Protein AF-A0A645GK42-F1 (afdb_monomer_lite)

pLDDT: mean 88.82, std 11.34, range [47.28, 97.38]

Radius of gyration: 13.2 Å; chains: 1; bounding box: 23×14×40 Å

Foldseek 3Di:
DPVCQQCVLVVLLVVLVVLVVVCVVVVDPDCVSVVSSVVSNVVSPVSNVVSVVVVD

Secondary structure (DSSP, 8-state):
--HHHHTHHHHHHHHHHHHHHHHHHTT---HHHHHHHHHHHHHHHHHHHHHHHH--

Structure (mmCIF, N/CA/C/O backbone):
data_AF-A0A645GK42-F1
#
_entry.id   AF-A0A645GK42-F1
#
loop_
_atom_site.group_PDB
_atom_site.id
_atom_site.type_symbol
_atom_site.label_atom_id
_atom_site.label_alt_id
_atom_site.label_comp_id
_atom_site.label_asym_id
_atom_site.label_entity_id
_atom_site.label_seq_id
_atom_site.pdbx_PDB_ins_code
_atom_site.Cartn_x
_atom_site.Cartn_y
_atom_site.Cartn_z
_atom_site.occupancy
_atom_site.B_iso_or_equiv
_atom_site.auth_seq_id
_atom_site.auth_comp_id
_atom_site.auth_asym_id
_atom_site.auth_atom_id
_atom_site.pdbx_PDB_model_num
ATOM 1 N N . MET A 1 1 ? -0.803 0.562 23.553 1.00 59.56 1 MET A N 1
ATOM 2 C CA . MET A 1 1 ? -0.682 -0.037 22.203 1.00 59.56 1 MET A CA 1
ATOM 3 C C . MET A 1 1 ? 0.297 0.814 21.417 1.00 59.56 1 MET A C 1
ATOM 5 O O . MET A 1 1 ? 0.115 2.024 21.410 1.00 59.56 1 MET A O 1
ATOM 9 N N . ASN A 1 2 ? 1.335 0.229 20.816 1.00 73.44 2 ASN A N 1
ATOM 10 C CA . ASN A 1 2 ? 2.306 0.992 20.024 1.00 73.44 2 ASN A CA 1
ATOM 11 C C . ASN A 1 2 ? 1.567 1.800 18.942 1.00 73.44 2 ASN A C 1
ATOM 13 O O . ASN A 1 2 ? 0.755 1.230 18.214 1.00 73.44 2 ASN A O 1
ATOM 17 N N . ASN A 1 3 ? 1.840 3.106 18.832 1.00 78.25 3 ASN A N 1
ATOM 18 C CA . ASN A 1 3 ? 1.180 4.002 17.864 1.00 78.25 3 ASN A CA 1
ATOM 19 C C . ASN A 1 3 ? 1.289 3.494 16.416 1.00 78.25 3 ASN A C 1
ATOM 21 O O . ASN A 1 3 ? 0.383 3.700 15.613 1.00 78.25 3 ASN A O 1
ATOM 25 N N . LEU A 1 4 ? 2.357 2.750 16.116 1.00 78.25 4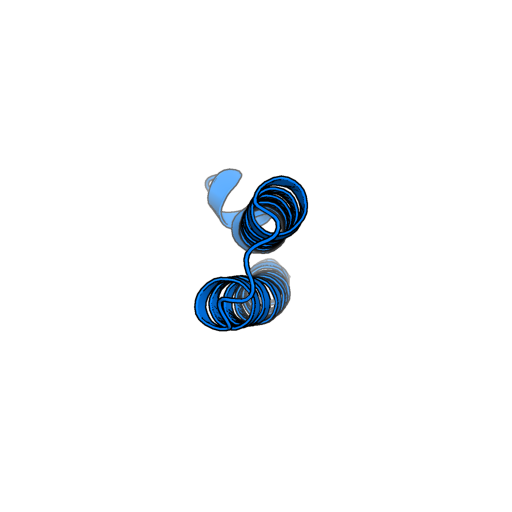 LEU A N 1
ATOM 26 C CA . LEU A 1 4 ? 2.557 2.067 14.839 1.00 78.25 4 LEU A CA 1
ATOM 27 C C . LEU A 1 4 ? 1.431 1.079 14.517 1.00 78.25 4 LEU A C 1
ATOM 29 O O . LEU A 1 4 ? 0.943 1.043 13.394 1.00 78.25 4 LEU A O 1
ATOM 33 N N . LEU A 1 5 ? 0.979 0.312 15.511 1.00 81.69 5 LEU A N 1
ATOM 34 C CA . LEU A 1 5 ? -0.076 -0.679 15.323 1.00 81.69 5 LEU A CA 1
ATOM 35 C C . LEU A 1 5 ? -1.436 -0.009 15.110 1.00 81.69 5 LEU A C 1
ATOM 37 O O . LEU A 1 5 ? -2.245 -0.509 14.342 1.00 81.69 5 LEU A O 1
ATOM 41 N N . LYS A 1 6 ? -1.675 1.144 15.746 1.00 82.94 6 LYS A N 1
ATOM 42 C CA . LYS A 1 6 ? -2.906 1.929 15.565 1.00 82.94 6 L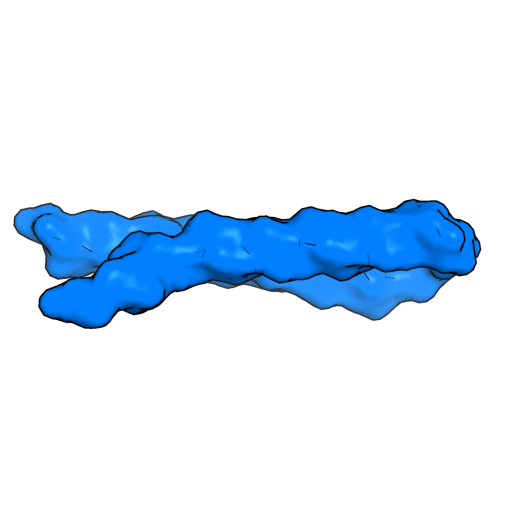YS A CA 1
ATOM 43 C C . LYS A 1 6 ? -2.998 2.542 14.162 1.00 82.94 6 LYS A C 1
ATOM 45 O O . LYS A 1 6 ? -4.087 2.635 13.602 1.00 82.94 6 LYS A O 1
ATOM 50 N N . ASN A 1 7 ? -1.852 2.886 13.575 1.00 89.06 7 ASN A N 1
ATOM 51 C CA . ASN A 1 7 ? -1.761 3.535 12.266 1.00 89.06 7 ASN A CA 1
ATOM 52 C C . ASN A 1 7 ? -1.370 2.573 11.130 1.00 89.06 7 ASN A C 1
ATOM 54 O O . ASN A 1 7 ? -1.083 3.020 10.021 1.00 89.06 7 ASN A O 1
ATOM 58 N N . LEU A 1 8 ? -1.377 1.259 11.372 1.00 90.44 8 LEU A N 1
ATOM 59 C CA . LEU A 1 8 ? -0.879 0.268 10.415 1.00 90.44 8 LEU A CA 1
ATOM 60 C C . LEU A 1 8 ? -1.671 0.250 9.097 1.00 90.44 8 LEU A C 1
ATOM 62 O O . LEU A 1 8 ? -1.079 0.121 8.031 1.00 90.44 8 LEU A O 1
ATOM 66 N N . GLY A 1 9 ? -2.995 0.424 9.159 1.00 92.12 9 GLY A N 1
ATOM 67 C CA . GLY A 1 9 ? -3.847 0.478 7.966 1.00 92.12 9 GLY A CA 1
ATOM 68 C C . GLY A 1 9 ? -3.484 1.626 7.010 1.00 92.12 9 GLY A C 1
ATO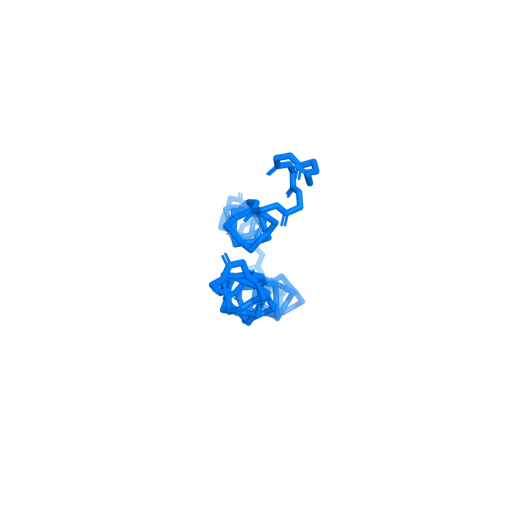M 69 O O . GLY A 1 9 ? -3.161 1.365 5.851 1.00 92.12 9 GLY A O 1
ATOM 70 N N . PRO A 1 10 ? -3.450 2.886 7.487 1.00 92.88 10 PRO A N 1
ATOM 71 C CA . PRO A 1 10 ? -2.958 4.018 6.701 1.00 92.88 10 PRO A CA 1
ATOM 72 C C . PRO A 1 10 ? -1.527 3.837 6.173 1.00 92.88 10 PRO A C 1
ATOM 74 O O . PRO A 1 10 ? -1.254 4.185 5.027 1.00 92.88 10 PRO A O 1
ATOM 77 N N . ILE A 1 11 ? -0.621 3.257 6.970 1.00 94.44 11 ILE A N 1
ATOM 78 C CA . ILE A 1 11 ? 0.762 2.985 6.542 1.00 94.44 11 ILE A CA 1
ATOM 79 C C . ILE A 1 11 ? 0.789 2.004 5.362 1.00 94.44 11 ILE A C 1
ATOM 81 O O . ILE A 1 11 ? 1.477 2.255 4.377 1.00 94.44 11 ILE A O 1
ATOM 85 N N . LEU A 1 12 ? 0.016 0.916 5.421 1.00 94.25 12 LEU A N 1
ATOM 86 C CA . LEU A 1 12 ? -0.083 -0.063 4.332 1.00 94.25 12 LEU A CA 1
ATOM 87 C C . LEU A 1 12 ? -0.597 0.568 3.031 1.00 94.25 12 LEU A C 1
ATOM 89 O O . LEU A 1 12 ? -0.064 0.280 1.959 1.00 94.25 12 LEU A O 1
ATOM 93 N N . ILE A 1 13 ? -1.583 1.466 3.124 1.00 95.56 13 ILE A N 1
ATOM 94 C CA . ILE A 1 13 ? -2.095 2.205 1.962 1.00 95.56 13 ILE A CA 1
ATOM 95 C C . ILE A 1 13 ? -0.995 3.090 1.364 1.00 95.56 13 ILE A C 1
ATOM 97 O O . ILE A 1 13 ? -0.794 3.066 0.152 1.00 95.56 13 ILE A O 1
ATOM 101 N N . LEU A 1 14 ? -0.237 3.819 2.193 1.00 96.06 14 LEU A N 1
ATOM 102 C CA . LEU A 1 14 ? 0.871 4.657 1.718 1.00 96.06 14 LEU A CA 1
ATOM 103 C C . LEU A 1 14 ? 1.946 3.846 0.986 1.00 96.06 14 LEU A C 1
ATOM 105 O O . LEU A 1 14 ? 2.437 4.288 -0.048 1.00 96.06 14 LEU A O 1
ATOM 109 N N . VAL A 1 15 ? 2.275 2.644 1.466 1.00 95.81 15 VAL A N 1
ATOM 110 C CA . VAL A 1 15 ? 3.211 1.750 0.764 1.00 95.81 15 VAL A CA 1
ATOM 111 C C . VAL A 1 15 ? 2.661 1.353 -0.611 1.00 95.81 15 VAL A C 1
ATOM 113 O O . VAL A 1 15 ? 3.399 1.388 -1.594 1.00 95.81 15 VAL A O 1
ATOM 116 N N . GLY A 1 16 ? 1.363 1.051 -0.712 1.00 95.75 16 GLY A N 1
ATOM 117 C CA . GLY A 1 16 ? 0.700 0.800 -1.997 1.00 95.75 16 GLY A CA 1
ATOM 118 C C . GLY A 1 16 ? 0.803 1.988 -2.963 1.00 95.75 16 GLY A C 1
ATOM 119 O O . GLY A 1 16 ? 1.099 1.797 -4.141 1.00 95.75 16 GLY A O 1
ATOM 120 N N . VAL A 1 17 ? 0.647 3.218 -2.465 1.00 97.00 17 VAL A N 1
ATOM 121 C CA . VAL A 1 17 ? 0.808 4.447 -3.265 1.00 97.00 17 VAL A CA 1
ATOM 122 C C . VAL A 1 17 ? 2.240 4.598 -3.782 1.00 97.00 17 VAL A C 1
ATOM 124 O O . VAL A 1 17 ? 2.431 4.927 -4.950 1.00 97.00 17 VAL A O 1
ATOM 127 N N . VAL A 1 18 ? 3.252 4.314 -2.958 1.00 97.38 18 VAL A N 1
ATOM 128 C CA . VAL A 1 18 ? 4.661 4.364 -3.387 1.00 97.38 18 VAL A CA 1
ATOM 129 C C . VAL A 1 18 ? 4.932 3.359 -4.510 1.00 97.38 18 VAL A C 1
ATOM 131 O O . VAL A 1 18 ? 5.616 3.693 -5.473 1.00 97.38 18 VAL A O 1
ATOM 134 N N . ILE A 1 19 ? 4.356 2.156 -4.441 1.00 95.44 19 ILE A N 1
ATOM 135 C CA . ILE A 1 19 ? 4.491 1.147 -5.503 1.00 95.44 19 ILE A CA 1
ATOM 136 C C . ILE A 1 19 ? 3.859 1.636 -6.812 1.00 95.44 19 ILE A C 1
ATOM 138 O O . ILE A 1 19 ? 4.459 1.467 -7.873 1.00 95.44 19 ILE A O 1
ATOM 142 N N . LEU A 1 20 ? 2.693 2.288 -6.751 1.00 95.69 20 LEU A N 1
ATOM 143 C CA . LEU A 1 20 ? 2.067 2.896 -7.932 1.00 95.69 20 LEU A CA 1
ATOM 144 C C . LEU A 1 20 ? 2.895 4.052 -8.498 1.00 95.69 20 LEU A C 1
ATOM 146 O O . LEU A 1 20 ? 2.992 4.194 -9.714 1.00 95.69 20 LEU A O 1
ATOM 150 N N . ALA A 1 21 ? 3.524 4.853 -7.637 1.00 96.44 21 ALA A N 1
ATOM 151 C CA . ALA A 1 21 ? 4.428 5.907 -8.079 1.00 96.44 21 ALA A CA 1
ATOM 152 C C . ALA A 1 21 ? 5.635 5.316 -8.825 1.00 96.44 21 ALA A C 1
ATOM 154 O O . ALA A 1 21 ? 5.954 5.767 -9.921 1.00 96.44 21 ALA A O 1
ATOM 155 N N . VAL A 1 22 ? 6.263 4.265 -8.285 1.00 95.19 22 VAL A N 1
ATOM 156 C CA . VAL A 1 22 ? 7.360 3.556 -8.966 1.00 95.19 22 VAL A CA 1
ATOM 157 C C . VAL A 1 22 ? 6.892 2.982 -10.301 1.00 95.19 22 VAL A C 1
ATOM 159 O O . VAL A 1 22 ? 7.578 3.156 -11.303 1.00 95.19 2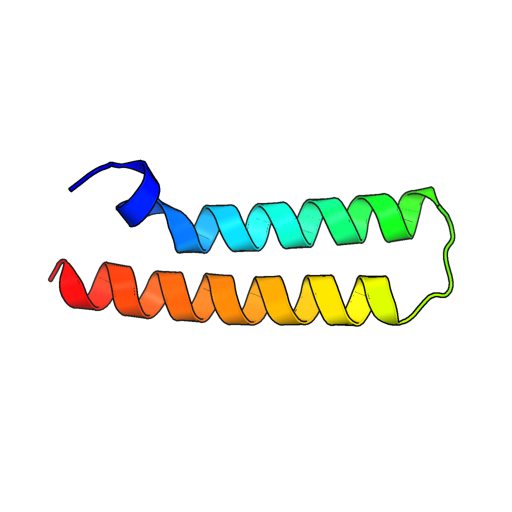2 VAL A O 1
ATOM 162 N N . TYR A 1 23 ? 5.722 2.343 -10.342 1.00 94.94 23 TYR A N 1
ATOM 163 C CA . TYR A 1 23 ? 5.129 1.833 -11.581 1.00 94.94 23 TYR A CA 1
ATOM 164 C C . TYR A 1 23 ? 4.990 2.930 -12.647 1.00 94.94 23 TYR A C 1
ATOM 166 O O . TYR A 1 23 ? 5.399 2.727 -13.787 1.00 94.94 23 TYR A O 1
ATOM 174 N N . PHE A 1 24 ? 4.494 4.107 -12.253 1.00 94.44 24 PHE A N 1
ATOM 175 C CA . PHE A 1 24 ? 4.341 5.257 -13.141 1.00 94.44 24 PHE A CA 1
ATOM 176 C C . PHE A 1 24 ? 5.688 5.788 -13.651 1.00 94.44 24 PHE A C 1
ATOM 178 O O . PHE A 1 24 ? 5.872 5.933 -14.854 1.00 94.44 24 PHE A O 1
ATOM 185 N N . PHE A 1 25 ? 6.656 6.029 -12.761 1.00 95.38 25 PHE A N 1
ATOM 186 C CA . PHE A 1 25 ? 7.961 6.587 -13.144 1.00 95.38 25 PHE A CA 1
ATOM 187 C C . PHE A 1 25 ? 8.862 5.611 -13.908 1.00 95.38 25 PHE A C 1
ATOM 189 O O . PHE A 1 25 ? 9.808 6.042 -14.560 1.00 95.38 25 PHE A O 1
ATOM 196 N N . THR A 1 26 ? 8.601 4.308 -13.815 1.00 93.38 26 THR A N 1
ATOM 197 C CA . THR A 1 26 ? 9.351 3.281 -14.557 1.00 93.38 26 THR A CA 1
ATOM 198 C C . THR A 1 26 ? 8.721 2.929 -15.901 1.00 93.38 26 THR A C 1
ATOM 200 O O . THR A 1 26 ? 9.274 2.087 -16.604 1.00 93.38 26 THR A O 1
ATOM 203 N N . GLU A 1 27 ? 7.572 3.529 -16.244 1.00 88.31 27 GLU A N 1
ATOM 204 C CA . GLU A 1 27 ? 6.777 3.205 -17.441 1.00 88.31 27 GLU A CA 1
ATOM 205 C C . GLU A 1 27 ? 6.560 1.688 -17.610 1.00 88.31 27 GLU A C 1
ATOM 207 O O . GLU A 1 27 ? 6.517 1.136 -18.712 1.00 88.31 27 GLU A O 1
ATOM 212 N N . SER A 1 28 ? 6.460 0.976 -16.484 1.00 85.44 28 SER A N 1
ATOM 213 C CA . SER A 1 28 ? 6.347 -0.475 -16.487 1.00 85.44 28 SER A CA 1
ATOM 214 C C . SER A 1 28 ? 4.964 -0.895 -16.981 1.00 85.44 28 SER A C 1
ATOM 216 O O . SER A 1 28 ? 3.956 -0.332 -16.579 1.00 85.44 28 SER A O 1
ATOM 218 N N . ASN A 1 29 ? 4.883 -1.955 -17.788 1.00 89.00 29 ASN A N 1
ATOM 219 C CA . ASN A 1 29 ? 3.613 -2.620 -18.123 1.00 89.00 29 ASN A CA 1
ATOM 220 C C . ASN A 1 29 ? 3.388 -3.899 -17.300 1.00 89.00 29 ASN A C 1
ATOM 222 O O . ASN A 1 29 ? 2.597 -4.767 -17.663 1.00 89.00 29 ASN A O 1
ATOM 226 N N . SER A 1 30 ? 4.110 -4.053 -16.187 1.00 92.00 30 SER A N 1
ATOM 227 C CA . SER A 1 30 ? 4.003 -5.245 -15.354 1.00 92.00 30 SER A CA 1
ATOM 228 C C . SER A 1 30 ? 2.791 -5.179 -14.424 1.00 92.00 30 SER A C 1
ATOM 230 O O . SER A 1 30 ? 2.730 -4.382 -13.484 1.00 92.00 30 SER A O 1
ATOM 232 N N . ASN A 1 31 ? 1.860 -6.110 -14.639 1.00 94.19 31 ASN A N 1
ATOM 233 C CA . ASN A 1 31 ? 0.673 -6.298 -13.803 1.00 94.19 31 ASN A CA 1
ATOM 234 C C . ASN A 1 31 ? 1.015 -6.636 -12.344 1.00 94.19 31 ASN A C 1
ATOM 236 O O . ASN A 1 31 ? 0.188 -6.414 -11.463 1.00 94.19 31 ASN A O 1
ATOM 240 N N . ASN A 1 32 ? 2.226 -7.126 -12.055 1.00 94.69 32 ASN A N 1
ATOM 241 C CA . ASN A 1 32 ? 2.636 -7.418 -10.681 1.00 94.69 32 ASN A CA 1
ATOM 242 C C . ASN A 1 32 ? 2.653 -6.161 -9.800 1.00 94.69 32 ASN A C 1
ATOM 244 O O . ASN A 1 32 ? 2.280 -6.243 -8.628 1.00 94.69 32 ASN A O 1
ATOM 248 N N . TYR A 1 33 ? 3.044 -4.998 -10.335 1.00 94.00 33 TYR A N 1
ATOM 249 C CA . TYR A 1 33 ? 3.017 -3.748 -9.567 1.00 94.00 33 TYR A CA 1
ATOM 250 C C . TYR A 1 33 ? 1.584 -3.331 -9.237 1.00 94.00 33 TYR A C 1
ATOM 252 O O . TYR A 1 33 ? 1.278 -3.010 -8.092 1.00 94.00 33 TYR A O 1
ATOM 260 N N . LEU A 1 34 ? 0.688 -3.412 -10.222 1.00 95.19 34 LEU A N 1
ATOM 261 C CA . LEU A 1 34 ? -0.724 -3.069 -10.051 1.00 95.19 34 LEU A CA 1
ATOM 262 C C . LEU A 1 34 ? -1.418 -4.008 -9.057 1.00 95.19 34 LEU A C 1
ATOM 264 O O . LEU A 1 34 ? -2.121 -3.547 -8.159 1.00 95.19 34 LEU A O 1
ATOM 268 N N . ILE A 1 35 ? -1.180 -5.319 -9.172 1.00 97.12 35 ILE A N 1
ATOM 269 C CA . ILE A 1 35 ? -1.753 -6.323 -8.268 1.00 97.12 35 ILE A CA 1
ATOM 270 C C . ILE A 1 35 ? -1.219 -6.126 -6.848 1.00 97.12 35 ILE A C 1
ATOM 272 O O . ILE A 1 35 ? -2.007 -6.085 -5.906 1.00 97.12 35 ILE A O 1
ATOM 276 N N . SER A 1 36 ? 0.097 -5.974 -6.674 1.00 95.69 36 SER A N 1
ATOM 277 C CA . SER A 1 36 ? 0.689 -5.791 -5.342 1.00 95.69 36 SER A CA 1
ATOM 278 C C . SER A 1 36 ? 0.202 -4.510 -4.661 1.00 95.69 36 SER A C 1
ATOM 280 O O . SER A 1 36 ? -0.183 -4.557 -3.491 1.00 95.69 36 SER A O 1
ATOM 282 N N . ALA A 1 37 ? 0.122 -3.392 -5.390 1.00 95.50 37 ALA A N 1
ATOM 283 C CA . ALA A 1 37 ? -0.448 -2.150 -4.878 1.00 95.50 37 ALA A CA 1
ATOM 284 C C . ALA A 1 37 ? -1.937 -2.294 -4.524 1.00 95.50 37 ALA A C 1
ATOM 286 O O . ALA A 1 37 ? -2.361 -1.852 -3.455 1.00 95.50 37 ALA A O 1
ATOM 287 N N . GLY A 1 38 ? -2.724 -2.948 -5.384 1.00 96.12 38 GLY A N 1
ATOM 288 C CA . GLY A 1 38 ? -4.143 -3.202 -5.140 1.00 96.12 38 GLY A CA 1
ATOM 289 C C . GLY A 1 38 ? -4.373 -4.046 -3.885 1.00 96.12 38 GLY A C 1
ATOM 290 O O . GLY A 1 38 ? -5.171 -3.673 -3.025 1.00 96.12 38 GLY A O 1
ATOM 291 N N . VAL A 1 39 ? -3.619 -5.138 -3.728 1.00 97.06 39 VAL A N 1
ATOM 292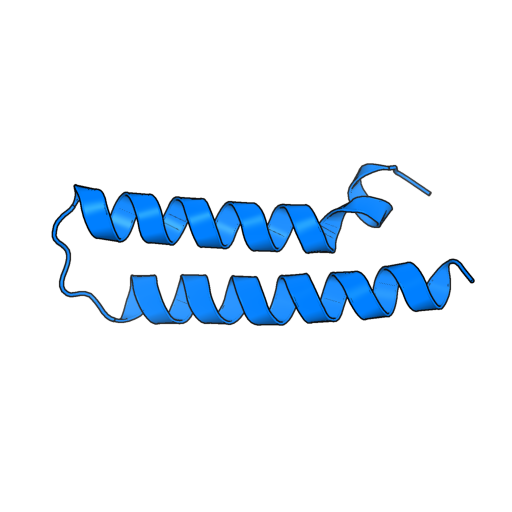 C CA . VAL A 1 39 ? -3.675 -6.001 -2.539 1.00 97.06 39 VAL A CA 1
ATOM 293 C C . VAL A 1 39 ? -3.307 -5.219 -1.278 1.00 97.06 39 VAL A C 1
ATOM 295 O O . VAL A 1 39 ? -4.018 -5.316 -0.279 1.00 97.06 39 VAL A O 1
ATOM 298 N N . LEU A 1 40 ? -2.250 -4.402 -1.315 1.00 96.31 40 LEU A N 1
ATOM 299 C CA . LEU A 1 40 ? -1.843 -3.575 -0.175 1.00 96.31 40 LEU A CA 1
ATOM 300 C C . LEU A 1 40 ? -2.898 -2.539 0.210 1.00 96.31 40 LEU A C 1
ATOM 302 O O . LEU A 1 40 ? -3.142 -2.346 1.401 1.00 96.31 40 LEU A O 1
ATOM 306 N N . MET A 1 41 ? -3.560 -1.908 -0.762 1.00 95.62 41 MET A N 1
ATOM 307 C CA . MET A 1 41 ? -4.637 -0.958 -0.477 1.00 95.62 41 MET A CA 1
ATOM 308 C C . MET A 1 41 ? -5.842 -1.638 0.175 1.00 95.62 41 MET A C 1
ATOM 310 O O . MET A 1 41 ? -6.343 -1.147 1.188 1.00 95.62 41 MET A O 1
ATOM 314 N N . VAL A 1 42 ? -6.270 -2.795 -0.341 1.00 96.50 42 VAL A N 1
ATOM 315 C CA . VAL A 1 42 ? -7.377 -3.564 0.250 1.00 96.50 42 VAL A CA 1
ATOM 316 C C . VAL A 1 42 ? -7.013 -4.036 1.658 1.00 96.50 42 VAL A C 1
ATOM 318 O O . VAL A 1 42 ? -7.785 -3.825 2.593 1.00 96.50 42 VAL A O 1
ATOM 321 N N . LEU A 1 43 ? -5.823 -4.613 1.848 1.00 95.44 43 LEU A N 1
ATOM 322 C CA . LEU A 1 43 ? -5.360 -5.063 3.163 1.00 95.44 43 LEU A CA 1
ATOM 323 C C . LEU A 1 43 ? -5.201 -3.906 4.148 1.00 95.44 43 LEU A C 1
ATOM 325 O O . LEU A 1 43 ? -5.590 -4.045 5.304 1.00 95.44 43 LEU A O 1
ATOM 329 N N . GLY A 1 44 ? -4.671 -2.763 3.713 1.00 93.62 44 GLY A N 1
ATOM 330 C CA . GLY A 1 44 ? -4.534 -1.573 4.548 1.00 93.62 44 GLY A CA 1
ATOM 331 C C . GLY A 1 44 ? -5.886 -1.013 4.987 1.00 93.62 44 GLY A C 1
ATOM 332 O O . GLY A 1 44 ? -6.062 -0.683 6.162 1.00 93.62 44 GLY A O 1
ATOM 333 N N . PHE A 1 45 ? -6.875 -0.994 4.092 1.00 93.38 45 PHE A N 1
ATOM 334 C CA . PHE A 1 45 ? -8.244 -0.597 4.421 1.00 93.38 45 PHE A CA 1
ATOM 335 C C . PHE A 1 45 ? -8.899 -1.562 5.418 1.00 93.38 45 PHE A C 1
ATOM 337 O O . PHE A 1 45 ? -9.425 -1.140 6.450 1.00 93.38 45 PHE A O 1
ATOM 344 N N . VAL A 1 46 ? -8.800 -2.869 5.163 1.00 93.81 46 VAL A N 1
ATOM 345 C CA . VAL A 1 46 ? -9.311 -3.913 6.061 1.00 93.81 46 VAL A CA 1
ATOM 346 C C . VAL A 1 46 ? -8.635 -3.822 7.432 1.00 93.81 46 VAL A C 1
ATOM 348 O O . VAL A 1 46 ? -9.316 -3.803 8.458 1.00 93.81 46 VAL A O 1
ATOM 351 N N . ALA A 1 47 ? -7.309 -3.685 7.469 1.00 90.94 47 ALA A N 1
ATOM 352 C CA . ALA A 1 47 ? -6.549 -3.510 8.700 1.00 90.94 47 ALA A CA 1
ATOM 353 C C . ALA A 1 47 ? -7.001 -2.260 9.464 1.00 90.94 47 ALA A C 1
ATOM 355 O O . ALA A 1 47 ? -7.208 -2.341 10.673 1.00 90.94 47 ALA A O 1
ATOM 356 N N . HIS A 1 48 ? -7.219 -1.131 8.778 1.00 89.31 48 HIS A N 1
ATOM 357 C CA . HIS A 1 48 ? -7.720 0.091 9.406 1.00 89.31 48 HIS A CA 1
ATOM 358 C C . HIS A 1 48 ? -9.072 -0.136 10.092 1.00 89.31 48 HIS A C 1
ATOM 360 O O . HIS A 1 48 ? -9.236 0.246 11.251 1.00 89.31 48 HIS A O 1
ATOM 366 N N . ILE A 1 49 ? -10.007 -0.821 9.425 1.00 89.56 49 ILE A N 1
ATOM 367 C CA . ILE A 1 49 ? -11.319 -1.157 9.994 1.00 89.56 49 ILE A CA 1
ATOM 368 C C . ILE A 1 49 ? -11.166 -2.045 11.230 1.00 89.56 49 ILE A C 1
ATOM 370 O O . ILE A 1 49 ? -11.721 -1.727 12.281 1.00 89.56 49 ILE A O 1
ATOM 374 N N . PHE A 1 50 ? -10.422 -3.150 11.136 1.00 87.75 50 PHE A N 1
ATOM 375 C CA . PHE A 1 50 ? -10.292 -4.097 12.248 1.00 87.75 50 PHE A CA 1
ATOM 376 C C . PHE A 1 50 ? -9.549 -3.502 13.448 1.00 87.75 50 PHE A C 1
ATOM 378 O O . PHE A 1 50 ? -9.948 -3.741 14.590 1.00 87.75 50 PHE A O 1
ATOM 385 N N . LEU A 1 51 ? -8.504 -2.707 13.210 1.00 85.69 51 LEU A N 1
ATOM 386 C CA . LEU A 1 51 ? -7.751 -2.033 14.266 1.00 85.69 51 LEU A CA 1
ATOM 387 C C . LEU A 1 51 ? -8.609 -0.975 14.962 1.00 85.69 51 LEU A C 1
ATOM 389 O O . LEU A 1 51 ? -8.686 -0.980 16.189 1.00 85.69 51 LEU A O 1
ATOM 393 N N . ASN A 1 52 ? -9.338 -0.139 14.217 1.00 75.12 52 ASN A N 1
ATOM 394 C CA . ASN A 1 52 ? -10.255 0.820 14.836 1.00 75.12 52 ASN A CA 1
ATOM 395 C C . ASN A 1 52 ? -11.425 0.134 15.553 1.00 75.12 52 A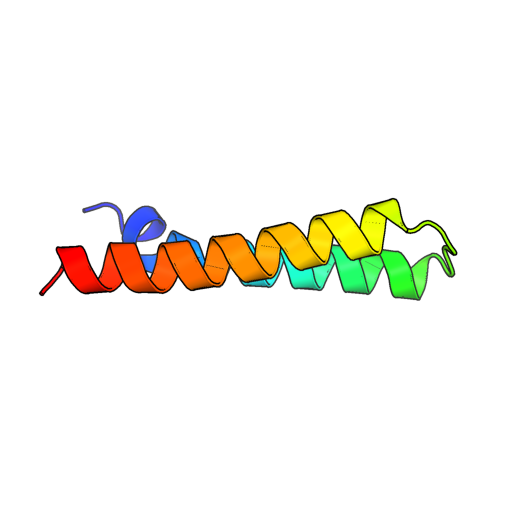SN A C 1
ATOM 397 O O . ASN A 1 52 ? -11.829 0.595 16.617 1.00 75.12 52 ASN A O 1
ATOM 401 N N . LYS A 1 53 ? -11.939 -0.989 15.033 1.00 70.19 53 LYS A N 1
ATOM 402 C CA . LYS A 1 53 ? -13.033 -1.740 15.668 1.00 70.19 53 LYS A CA 1
ATOM 403 C C . LYS A 1 53 ? -12.617 -2.390 16.991 1.00 70.19 53 LYS A C 1
ATOM 405 O O . LYS A 1 53 ? -13.454 -2.499 17.872 1.00 70.19 53 LYS A O 1
ATOM 410 N N . LYS A 1 54 ? -11.350 -2.795 17.149 1.00 58.00 54 LYS A N 1
ATOM 411 C CA . LYS A 1 54 ? -10.816 -3.327 18.420 1.00 58.00 54 LYS A CA 1
ATOM 412 C C . LYS A 1 54 ? -10.480 -2.256 19.461 1.00 58.00 54 LYS A C 1
ATOM 414 O O . LYS A 1 54 ? -10.233 -2.608 20.607 1.00 58.00 54 LYS A O 1
ATOM 419 N N . THR A 1 55 ? -10.399 -0.986 19.060 1.00 55.34 55 THR A N 1
ATOM 420 C CA . THR A 1 55 ? -10.056 0.118 19.975 1.00 55.34 55 THR A CA 1
ATOM 421 C C . THR A 1 55 ? -11.289 0.881 20.479 1.00 55.34 55 THR A C 1
ATOM 423 O O . THR A 1 55 ? -11.134 1.806 21.274 1.00 55.34 55 THR A O 1
ATOM 426 N N . LYS A 1 56 ? -12.488 0.522 20.001 1.00 47.28 56 LYS A N 1
ATOM 427 C CA . LYS A 1 56 ? -13.783 0.930 20.560 1.00 47.28 56 LYS A CA 1
ATOM 428 C C . LYS A 1 56 ? -14.232 -0.104 21.583 1.00 47.28 56 LYS A C 1
ATOM 430 O O . LYS A 1 56 ? -14.831 0.327 22.587 1.00 47.28 56 LYS A O 1
#

Sequence (56 aa):
MNNLLKNLGPILILVGVVILAVYFFTESNSNNYLISAGVLMVLGFVAHIFLNKKTK

Organism: NCBI:txid1076179